Protein AF-A0A3N5PWN9-F1 (afdb_monomer_lite)

Radius of gyration: 13.36 Å; chains: 1; bounding box: 28×32×38 Å

Sequence (88 aa):
MESATLHGTGCVKCGERDLGCLPYRVEVASGGHASVVKFDERPPANDGETLHLTLEDGRMLDCQVLDASPYCAVVGEGPYFDRRMAPR

Foldseek 3Di:
DDQPWDWDWWWKAQVPRTQGIWTWTWGQPPPRDWIKIATPDAGPDAQQTWMWTQDPVRWTFTWGHHHSHSITTGPDTDPPPPPVPPPD

Structure (mmCIF, N/CA/C/O backbone):
data_AF-A0A3N5PWN9-F1
#
_entry.id   AF-A0A3N5PWN9-F1
#
loop_
_atom_site.group_PDB
_atom_site.id
_atom_site.type_symbol
_atom_site.label_atom_id
_atom_site.label_alt_id
_atom_site.label_comp_id
_atom_site.label_asym_id
_atom_site.label_entity_id
_atom_site.label_seq_id
_atom_site.pdbx_PDB_ins_code
_atom_site.Cartn_x
_atom_site.Cartn_y
_atom_site.Cartn_z
_atom_site.occupancy
_atom_site.B_iso_or_equiv
_atom_site.auth_seq_id
_atom_site.auth_comp_id
_atom_site.auth_asym_id
_atom_site.auth_atom_id
_atom_site.pdbx_PDB_model_num
ATOM 1 N N . MET A 1 1 ? -10.285 -20.823 -11.001 1.00 41.06 1 MET A N 1
ATOM 2 C CA . MET A 1 1 ? -9.397 -20.459 -9.880 1.00 41.06 1 MET A CA 1
ATOM 3 C C . MET A 1 1 ? -9.636 -18.990 -9.632 1.00 41.06 1 MET A C 1
ATOM 5 O O . MET A 1 1 ? -9.246 -18.183 -10.462 1.00 41.06 1 MET A O 1
ATOM 9 N N . GLU A 1 2 ? -10.424 -18.673 -8.609 1.00 42.66 2 GLU A N 1
ATOM 10 C CA . GLU A 1 2 ? -10.757 -17.294 -8.255 1.00 42.66 2 GLU A CA 1
ATOM 11 C C . GLU A 1 2 ? -9.491 -16.613 -7.745 1.00 42.66 2 GLU A C 1
ATOM 13 O O . GLU A 1 2 ? -8.967 -16.955 -6.686 1.00 42.66 2 GLU A O 1
ATOM 18 N N . SER A 1 3 ? -8.957 -15.689 -8.540 1.00 49.97 3 SER A N 1
ATOM 19 C CA . SER A 1 3 ? -8.002 -14.704 -8.054 1.00 49.97 3 SER A CA 1
ATOM 20 C C . SER A 1 3 ? -8.712 -13.943 -6.939 1.00 49.97 3 SER A C 1
ATOM 22 O O . SER A 1 3 ? -9.648 -13.195 -7.210 1.00 49.97 3 SER A O 1
ATOM 24 N N . ALA A 1 4 ? -8.353 -14.214 -5.686 1.00 57.00 4 ALA A N 1
ATOM 25 C CA . ALA A 1 4 ? -8.965 -13.573 -4.534 1.00 57.00 4 ALA A CA 1
ATOM 26 C C . ALA A 1 4 ? -8.535 -12.100 -4.510 1.00 57.00 4 ALA A C 1
ATOM 28 O O . ALA A 1 4 ? -7.511 -11.745 -3.932 1.00 57.00 4 ALA A O 1
ATOM 29 N N . THR A 1 5 ? -9.287 -11.250 -5.205 1.00 65.56 5 THR A N 1
ATOM 30 C CA . THR A 1 5 ? -9.065 -9.806 -5.223 1.00 65.56 5 THR A CA 1
ATOM 31 C C . THR A 1 5 ? -9.500 -9.245 -3.876 1.00 65.56 5 THR A C 1
ATOM 33 O O . THR A 1 5 ? -10.698 -9.130 -3.593 1.00 65.56 5 THR A O 1
ATOM 36 N N . LEU A 1 6 ? -8.534 -8.918 -3.020 1.00 77.50 6 LEU A N 1
ATOM 37 C CA . LEU A 1 6 ? -8.815 -8.356 -1.705 1.00 77.50 6 LEU A CA 1
ATOM 38 C C . LEU A 1 6 ? -9.068 -6.858 -1.877 1.00 77.50 6 LEU A C 1
ATOM 40 O O . LEU A 1 6 ? -8.220 -6.134 -2.384 1.00 77.50 6 LEU A O 1
ATOM 44 N N . HIS A 1 7 ? -10.256 -6.393 -1.518 1.00 85.38 7 HIS A N 1
ATOM 45 C CA . HIS A 1 7 ? -10.647 -4.993 -1.645 1.00 85.38 7 HIS A CA 1
ATOM 46 C C . HIS A 1 7 ? -11.321 -4.535 -0.360 1.00 85.38 7 HIS A C 1
ATOM 48 O O . HIS A 1 7 ? -11.956 -5.337 0.322 1.00 85.38 7 HIS A O 1
ATOM 54 N N . GLY A 1 8 ? -11.180 -3.257 -0.039 1.00 87.25 8 GLY A N 1
ATOM 55 C CA . GLY A 1 8 ? -11.747 -2.683 1.174 1.00 87.25 8 GLY A CA 1
ATOM 56 C C . GLY A 1 8 ? -11.257 -1.264 1.390 1.00 87.25 8 GLY A C 1
ATOM 57 O O . GLY A 1 8 ? -10.721 -0.642 0.470 1.00 87.25 8 GLY A O 1
ATOM 58 N N . THR A 1 9 ? -11.413 -0.771 2.611 1.00 89.69 9 THR A N 1
ATOM 59 C CA . THR A 1 9 ? -10.913 0.549 3.013 1.00 89.69 9 THR A CA 1
ATOM 60 C C . THR A 1 9 ? -9.890 0.369 4.119 1.00 89.69 9 THR A C 1
ATOM 62 O O . THR A 1 9 ? -10.186 -0.242 5.139 1.00 89.69 9 THR A O 1
ATOM 65 N N . GLY A 1 10 ? -8.674 0.868 3.924 1.00 88.25 10 GLY A N 1
ATOM 66 C CA . GLY A 1 10 ? -7.581 0.671 4.871 1.00 88.25 10 GLY A CA 1
ATOM 67 C C . GLY A 1 10 ? -6.897 1.979 5.221 1.00 88.25 10 GLY A C 1
ATOM 68 O O . GLY A 1 10 ? -6.881 2.912 4.421 1.00 88.25 10 GLY A O 1
ATOM 69 N N . CYS A 1 11 ? -6.337 2.059 6.424 1.00 89.56 11 CYS A N 1
ATOM 70 C CA . CYS A 1 11 ? -5.557 3.225 6.829 1.00 89.56 11 CYS A CA 1
ATOM 71 C C . CYS A 1 11 ? -4.209 3.198 6.115 1.00 89.56 11 CYS A C 1
ATOM 73 O O . CYS A 1 11 ? -3.488 2.205 6.211 1.00 89.56 11 CYS A O 1
ATOM 75 N N . VAL A 1 12 ? -3.850 4.282 5.436 1.00 88.81 12 VAL A N 1
ATOM 76 C CA . VAL A 1 12 ? -2.579 4.403 4.724 1.00 88.81 12 VAL A CA 1
ATOM 77 C C . VAL A 1 12 ? -1.685 5.395 5.449 1.00 88.81 12 VAL A C 1
ATOM 79 O O . VAL A 1 12 ? -2.098 6.506 5.779 1.00 88.81 12 VAL A O 1
ATOM 82 N N . LYS A 1 13 ? -0.434 5.005 5.677 1.00 89.56 13 LYS A N 1
ATOM 83 C CA . LYS A 1 13 ? 0.595 5.861 6.273 1.00 89.56 13 LYS A CA 1
ATOM 84 C C . LYS A 1 13 ? 1.841 5.879 5.406 1.00 89.56 13 LYS A C 1
ATOM 86 O O . LYS A 1 13 ? 2.246 4.845 4.897 1.00 89.56 13 LYS A O 1
ATOM 91 N N . CYS A 1 14 ? 2.477 7.033 5.274 1.00 86.88 14 CYS A N 1
ATOM 92 C CA . CYS A 1 14 ? 3.775 7.184 4.621 1.00 86.88 14 CYS A CA 1
ATOM 93 C C . CYS A 1 14 ? 4.793 7.590 5.690 1.00 86.88 14 CYS A C 1
ATOM 95 O O . CYS A 1 14 ? 4.854 8.758 6.083 1.00 86.88 14 CYS A O 1
ATOM 97 N N . GLY A 1 15 ? 5.519 6.615 6.245 1.00 83.00 15 GLY A N 1
ATOM 98 C CA . GLY A 1 15 ? 6.342 6.825 7.440 1.00 83.00 15 GLY A CA 1
ATOM 99 C C . GLY A 1 15 ? 5.511 7.337 8.626 1.00 83.00 15 GLY A C 1
ATOM 100 O O . GLY A 1 15 ? 4.600 6.659 9.096 1.00 83.00 15 GLY A O 1
ATOM 101 N N . GLU A 1 16 ? 5.811 8.548 9.104 1.00 81.75 16 GLU A N 1
ATOM 102 C CA . GLU A 1 16 ? 5.080 9.212 10.199 1.00 81.75 16 GLU A CA 1
ATOM 103 C C . GLU A 1 16 ? 3.816 9.952 9.729 1.00 81.75 16 GLU A C 1
ATOM 105 O O . GLU A 1 16 ? 3.003 10.380 10.552 1.00 81.75 16 GLU A O 1
ATOM 110 N N . ARG A 1 17 ? 3.635 10.122 8.413 1.00 85.38 17 ARG A N 1
ATOM 111 C CA . ARG A 1 17 ? 2.511 10.875 7.858 1.00 85.38 17 ARG A CA 1
ATOM 112 C C . ARG A 1 17 ? 1.297 9.975 7.683 1.00 85.38 17 ARG A C 1
ATOM 114 O O . ARG A 1 17 ? 1.321 9.042 6.885 1.00 85.38 17 ARG A O 1
ATOM 121 N N . ASP A 1 18 ? 0.223 10.294 8.391 1.00 86.38 18 ASP A N 1
ATOM 122 C CA . ASP A 1 18 ? -1.069 9.643 8.199 1.00 86.38 18 ASP A CA 1
ATOM 123 C C . ASP A 1 18 ? -1.763 10.218 6.957 1.00 86.38 18 ASP A C 1
ATOM 125 O O . ASP A 1 18 ? -1.917 11.435 6.837 1.00 86.38 18 ASP A O 1
ATOM 129 N N . LEU A 1 19 ? -2.114 9.349 6.006 1.00 84.69 19 LEU A N 1
ATOM 130 C CA . LEU A 1 19 ? -2.833 9.716 4.782 1.00 84.69 19 LEU A CA 1
ATOM 131 C C . LEU A 1 19 ? -4.343 9.461 4.908 1.00 84.69 19 LEU A C 1
ATOM 133 O O . LEU A 1 19 ? -5.089 9.744 3.974 1.00 84.69 19 LEU A O 1
ATOM 137 N N . GLY A 1 20 ? -4.798 8.947 6.054 1.00 86.81 20 GLY A N 1
ATOM 138 C CA . GLY A 1 20 ? -6.183 8.583 6.304 1.00 86.81 20 GLY A CA 1
ATOM 139 C C . GLY A 1 20 ? -6.580 7.213 5.753 1.00 86.81 20 GLY A C 1
ATOM 140 O O . GLY A 1 20 ? -5.752 6.381 5.377 1.00 86.81 20 GLY A O 1
ATOM 141 N N . CYS A 1 21 ? -7.888 6.965 5.750 1.00 89.00 21 CYS A N 1
ATOM 142 C CA . CYS A 1 21 ? -8.482 5.726 5.267 1.00 89.00 21 CYS A CA 1
ATOM 143 C C . CYS A 1 21 ? -8.759 5.828 3.767 1.00 89.00 21 CYS A C 1
ATOM 145 O O . CYS A 1 21 ? -9.649 6.577 3.366 1.00 89.00 21 CYS A O 1
ATOM 147 N N . LEU A 1 22 ? -8.034 5.056 2.959 1.00 87.31 22 LEU A N 1
ATOM 148 C CA . LEU A 1 22 ? -8.199 5.033 1.511 1.00 87.31 22 LEU A CA 1
ATOM 149 C C . LEU A 1 22 ? -8.776 3.687 1.049 1.00 87.31 22 LEU A C 1
ATOM 151 O O . LEU A 1 22 ? -8.354 2.628 1.532 1.00 87.31 22 LEU A O 1
ATOM 155 N N . PRO A 1 23 ? -9.731 3.700 0.105 1.00 89.31 23 PRO A N 1
ATOM 156 C CA . PRO A 1 23 ? -10.179 2.486 -0.555 1.00 89.31 23 PRO A CA 1
ATOM 157 C C . PRO A 1 23 ? -9.042 1.899 -1.399 1.00 89.31 23 PRO A C 1
ATOM 159 O O . PRO A 1 23 ? -8.363 2.604 -2.153 1.00 89.31 23 PRO A O 1
ATOM 162 N N . TYR A 1 24 ? -8.842 0.592 -1.271 1.00 87.50 24 TYR A N 1
ATOM 163 C CA . TYR A 1 24 ? -7.755 -0.136 -1.912 1.00 87.50 24 TYR A CA 1
ATOM 164 C C . TYR A 1 24 ? -8.253 -1.424 -2.575 1.00 87.50 24 TYR A C 1
ATOM 166 O O . TYR A 1 24 ? -9.282 -2.007 -2.215 1.00 87.50 24 TYR A O 1
ATOM 174 N N . ARG A 1 25 ? -7.482 -1.884 -3.558 1.00 88.12 25 ARG A N 1
ATOM 175 C CA . ARG A 1 25 ? -7.664 -3.152 -4.261 1.00 88.12 25 ARG A CA 1
ATOM 176 C C . ARG A 1 25 ? -6.320 -3.846 -4.405 1.00 88.12 25 ARG A C 1
ATOM 178 O O . ARG A 1 25 ? -5.466 -3.383 -5.150 1.00 88.12 25 ARG A O 1
ATOM 185 N N . VAL A 1 26 ? -6.139 -4.949 -3.696 1.00 83.94 26 VAL A N 1
ATOM 186 C CA . VAL A 1 26 ? -4.989 -5.836 -3.842 1.00 83.94 26 VAL A CA 1
ATOM 187 C C . VAL A 1 26 ? -5.279 -6.820 -4.965 1.00 83.94 26 VAL A C 1
ATOM 189 O O . VAL A 1 26 ? -6.203 -7.635 -4.891 1.00 83.94 26 VAL A O 1
ATOM 192 N N . GLU A 1 27 ? -4.470 -6.745 -6.008 1.00 82.06 27 GLU A N 1
ATOM 193 C CA . GLU A 1 27 ? -4.455 -7.698 -7.104 1.00 82.06 27 GLU A CA 1
ATOM 194 C C . GLU A 1 27 ? -3.271 -8.640 -6.882 1.00 82.06 27 GLU A C 1
ATOM 196 O O . GLU A 1 27 ? -2.107 -8.251 -6.987 1.00 82.06 27 GLU A O 1
ATOM 201 N N . VAL A 1 28 ? -3.571 -9.890 -6.528 1.00 71.31 28 VAL A N 1
ATOM 202 C CA . VAL A 1 28 ? -2.561 -10.939 -6.364 1.00 71.31 28 VAL A CA 1
ATOM 203 C C . VAL A 1 28 ? -2.348 -11.597 -7.722 1.00 71.31 28 VAL A C 1
ATOM 205 O O . VAL A 1 28 ? -3.273 -12.208 -8.268 1.00 71.31 28 VAL A O 1
ATOM 208 N N . ALA A 1 29 ? -1.144 -11.485 -8.286 1.00 60.72 29 ALA A N 1
ATOM 209 C CA . ALA A 1 29 ? -0.817 -12.168 -9.529 1.00 60.72 29 ALA A CA 1
ATOM 210 C C . ALA A 1 29 ? -0.925 -13.688 -9.322 1.00 60.72 29 ALA A C 1
ATOM 212 O O . ALA A 1 29 ? -0.338 -14.257 -8.394 1.00 60.72 29 ALA A O 1
ATOM 213 N N . SER A 1 30 ? -1.690 -14.350 -10.193 1.00 51.28 30 SER A N 1
ATOM 214 C CA . SER A 1 30 ? -1.873 -15.801 -10.194 1.00 51.28 30 SER A CA 1
ATOM 215 C C . SER A 1 30 ? -0.509 -16.487 -10.322 1.00 51.28 30 SER A C 1
ATOM 217 O O . SER A 1 30 ? 0.087 -16.508 -11.394 1.00 51.28 30 SER A O 1
ATOM 219 N N . GLY A 1 31 ? 0.014 -16.995 -9.206 1.00 54.16 31 GLY A N 1
ATOM 220 C CA . GLY A 1 31 ? 1.383 -17.506 -9.110 1.00 54.16 31 GLY A CA 1
ATOM 221 C C . GLY A 1 31 ? 2.077 -17.206 -7.781 1.00 54.16 31 GLY A C 1
ATOM 222 O O . GLY A 1 31 ? 3.099 -17.815 -7.508 1.00 54.16 31 GLY A O 1
ATOM 223 N N . GLY A 1 32 ? 1.526 -16.323 -6.936 1.00 52.09 32 GLY A N 1
ATOM 224 C CA . GLY A 1 32 ? 1.986 -16.142 -5.547 1.00 52.09 32 GLY A CA 1
ATOM 225 C C . GLY A 1 32 ? 3.280 -15.339 -5.380 1.00 52.09 32 GLY A C 1
ATOM 226 O O . GLY A 1 32 ? 3.860 -15.350 -4.301 1.00 52.09 32 GLY A O 1
ATOM 227 N N . HIS A 1 33 ? 3.741 -14.656 -6.433 1.00 53.19 33 HIS A N 1
ATOM 228 C CA . HIS A 1 33 ? 5.034 -13.963 -6.433 1.00 53.19 33 HIS A CA 1
ATOM 229 C C . HIS A 1 33 ? 4.951 -12.432 -6.452 1.00 53.19 33 HIS A C 1
ATOM 231 O O . HIS A 1 33 ? 5.947 -11.787 -6.143 1.00 53.19 33 HIS A O 1
ATOM 237 N N . ALA A 1 34 ? 3.807 -11.838 -6.804 1.00 59.97 34 ALA A N 1
ATOM 238 C CA . ALA A 1 34 ? 3.661 -10.385 -6.833 1.00 59.97 34 ALA A CA 1
ATOM 239 C C . ALA A 1 34 ? 2.223 -9.972 -6.513 1.00 59.97 34 ALA A C 1
ATOM 241 O O . ALA A 1 34 ? 1.292 -10.324 -7.240 1.00 59.97 34 ALA A O 1
ATOM 242 N N . SER A 1 35 ? 2.062 -9.206 -5.440 1.00 78.62 35 SER A N 1
ATOM 243 C CA . SER A 1 35 ? 0.819 -8.517 -5.108 1.00 78.62 35 SER A CA 1
ATOM 244 C C . SER A 1 35 ? 1.001 -7.038 -5.444 1.00 78.62 35 SER A C 1
ATOM 246 O O . SER A 1 35 ? 2.024 -6.441 -5.106 1.00 78.62 35 SER A O 1
ATOM 248 N N . VAL A 1 36 ? 0.039 -6.435 -6.134 1.00 83.69 36 VAL A N 1
ATOM 249 C CA . VAL A 1 36 ? 0.004 -4.982 -6.357 1.00 83.69 36 VAL A CA 1
ATOM 250 C C . VAL A 1 36 ? -1.224 -4.410 -5.676 1.00 83.69 36 VAL A C 1
ATOM 252 O O . VAL A 1 36 ? -2.278 -5.041 -5.660 1.00 83.69 36 VAL A O 1
ATOM 255 N N . VAL A 1 37 ? -1.096 -3.222 -5.098 1.00 86.44 37 VAL A N 1
ATOM 256 C CA . VAL A 1 37 ? -2.217 -2.489 -4.514 1.00 86.44 37 VAL A CA 1
ATOM 257 C C . VAL A 1 37 ? -2.553 -1.320 -5.410 1.00 86.44 37 VAL A C 1
ATOM 259 O O . VAL A 1 37 ? -1.712 -0.470 -5.691 1.00 86.44 37 VAL A O 1
ATOM 262 N N . LYS A 1 38 ? -3.805 -1.266 -5.831 1.00 88.56 38 LYS A N 1
ATOM 263 C CA . LYS A 1 38 ? -4.396 -0.125 -6.502 1.00 88.56 38 LYS A CA 1
ATOM 264 C C . LYS A 1 38 ? -5.208 0.681 -5.498 1.00 88.56 38 LYS A C 1
ATOM 266 O O . LYS A 1 38 ? -6.155 0.154 -4.915 1.00 88.56 38 LYS A O 1
ATOM 271 N N . PHE A 1 39 ? -4.875 1.951 -5.337 1.00 86.31 39 PHE A N 1
ATOM 272 C CA . PHE A 1 39 ? -5.708 2.904 -4.607 1.00 86.31 39 PHE A CA 1
ATOM 273 C C . PHE A 1 39 ? -6.711 3.570 -5.559 1.00 86.31 39 PHE A C 1
ATOM 275 O O . PHE A 1 39 ? -6.466 3.646 -6.766 1.00 86.31 39 PHE A O 1
ATOM 282 N N . ASP A 1 40 ? -7.867 3.999 -5.048 1.00 83.44 40 ASP A N 1
ATOM 283 C CA . ASP A 1 40 ? -8.857 4.720 -5.871 1.00 83.44 40 ASP A CA 1
ATOM 284 C C . ASP A 1 40 ? -8.331 6.102 -6.284 1.00 83.44 40 ASP A C 1
ATOM 286 O O . ASP A 1 40 ? -8.406 6.497 -7.448 1.00 83.44 40 ASP A O 1
ATOM 290 N N . GLU A 1 41 ? -7.688 6.782 -5.335 1.00 78.44 41 GLU A N 1
ATOM 291 C CA . GLU A 1 41 ? -6.986 8.040 -5.540 1.00 78.44 41 GLU A CA 1
ATOM 292 C C . GLU A 1 41 ? -5.475 7.869 -5.389 1.00 78.44 41 GLU A C 1
ATOM 294 O O . GLU A 1 41 ? -4.986 6.960 -4.715 1.00 78.44 41 GLU A O 1
ATOM 299 N N . ARG A 1 42 ? -4.714 8.762 -6.031 1.00 77.00 42 ARG A N 1
ATOM 300 C CA . ARG A 1 42 ? -3.260 8.782 -5.883 1.00 77.00 42 ARG A CA 1
ATOM 301 C C . ARG A 1 42 ? -2.930 9.110 -4.421 1.00 77.00 42 ARG A C 1
ATOM 303 O O . ARG A 1 42 ? -3.243 10.223 -3.992 1.00 77.00 42 ARG A O 1
ATOM 310 N N . PRO A 1 43 ? -2.253 8.215 -3.681 1.00 76.94 43 PRO A N 1
ATOM 311 C CA . PRO A 1 43 ? -1.803 8.555 -2.345 1.00 76.94 43 PRO A CA 1
ATOM 312 C C . PRO A 1 43 ? -0.818 9.727 -2.448 1.00 76.94 43 PRO A C 1
ATOM 314 O O . PRO A 1 43 ? 0.015 9.748 -3.362 1.00 76.94 43 PRO A O 1
ATOM 317 N N . PRO A 1 44 ? -0.883 10.720 -1.548 1.00 77.31 44 PRO A N 1
ATOM 318 C CA . PRO A 1 44 ? 0.119 11.774 -1.487 1.00 77.31 44 PRO A CA 1
ATOM 319 C C . PRO A 1 44 ? 1.439 11.159 -1.005 1.00 77.31 44 PRO A C 1
ATOM 321 O O . PRO A 1 44 ? 1.739 11.167 0.184 1.00 77.31 44 PRO A O 1
ATOM 324 N N . ALA A 1 45 ? 2.209 10.586 -1.921 1.00 80.69 45 ALA A N 1
ATOM 325 C CA . ALA A 1 45 ? 3.534 10.014 -1.719 1.00 80.69 45 ALA A CA 1
ATOM 326 C C . ALA A 1 45 ? 4.341 10.129 -3.019 1.00 80.69 45 ALA A C 1
ATOM 328 O O . ALA A 1 45 ? 3.776 10.223 -4.116 1.00 80.69 45 ALA A O 1
ATOM 329 N N . ASN A 1 46 ? 5.657 10.191 -2.872 1.00 82.56 46 ASN A N 1
ATOM 330 C CA . ASN A 1 46 ? 6.614 10.287 -3.962 1.00 82.56 46 ASN A CA 1
ATOM 331 C C . ASN A 1 46 ? 7.016 8.898 -4.460 1.00 82.56 46 ASN A C 1
ATOM 333 O O . ASN A 1 46 ? 6.845 7.882 -3.784 1.00 82.56 46 ASN A O 1
ATOM 337 N N . ASP A 1 47 ? 7.581 8.877 -5.656 1.00 83.25 47 ASP A N 1
ATOM 338 C CA . ASP A 1 47 ? 8.067 7.675 -6.318 1.00 83.25 47 ASP A CA 1
ATOM 339 C C . ASP A 1 47 ? 9.166 7.018 -5.462 1.00 83.25 47 ASP A C 1
ATOM 341 O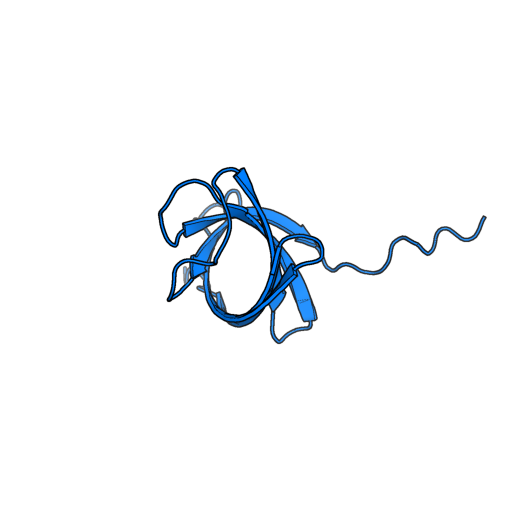 O . ASP A 1 47 ? 10.114 7.671 -5.019 1.00 83.25 47 ASP A O 1
ATOM 345 N N . GLY A 1 48 ? 9.021 5.722 -5.192 1.00 82.75 48 GLY A N 1
ATOM 346 C CA . GLY A 1 48 ? 9.912 4.957 -4.323 1.00 82.75 48 GLY A CA 1
ATOM 347 C C . GLY A 1 48 ? 9.598 5.032 -2.824 1.00 82.75 48 GLY A C 1
ATOM 348 O O . GLY A 1 48 ? 10.207 4.274 -2.064 1.00 82.75 48 GLY A O 1
ATOM 349 N N . GLU A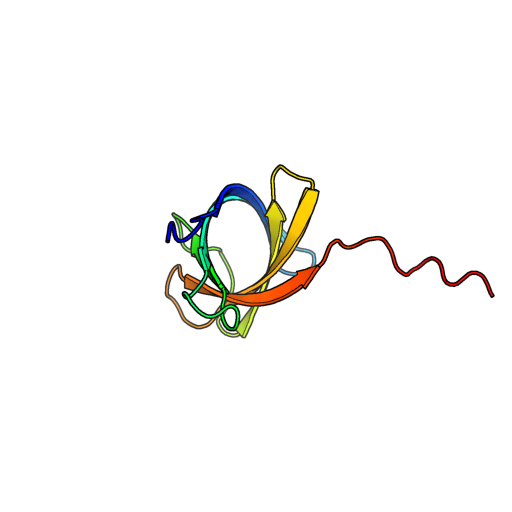 1 49 ? 8.655 5.876 -2.381 1.00 86.81 49 GLU A N 1
ATOM 350 C CA . GLU A 1 49 ? 8.215 5.876 -0.980 1.00 86.81 49 GLU A CA 1
ATOM 351 C C . GLU A 1 49 ? 7.440 4.601 -0.629 1.00 86.81 49 GLU A C 1
ATOM 353 O O . GLU A 1 49 ? 6.735 4.019 -1.456 1.00 86.81 49 GLU A O 1
ATOM 358 N N . THR A 1 50 ? 7.564 4.180 0.629 1.00 87.88 50 THR A N 1
ATOM 359 C CA . THR A 1 50 ? 6.849 3.022 1.166 1.00 87.88 50 THR A CA 1
ATOM 360 C C . THR A 1 50 ? 5.621 3.484 1.938 1.00 87.88 50 THR A C 1
ATOM 362 O O . THR A 1 50 ? 5.714 4.205 2.933 1.00 87.88 50 THR A O 1
ATOM 365 N N . LEU A 1 51 ? 4.463 3.031 1.478 1.00 88.19 51 LEU A N 1
ATOM 366 C CA . LEU A 1 51 ? 3.165 3.202 2.101 1.00 88.19 51 LEU A CA 1
ATOM 367 C C . LEU A 1 51 ? 2.835 1.980 2.953 1.00 88.19 51 LEU A C 1
ATOM 369 O O . LEU A 1 51 ? 2.801 0.857 2.463 1.00 88.19 51 LEU A O 1
ATOM 373 N N . HIS A 1 52 ? 2.524 2.206 4.217 1.00 90.00 52 HIS A N 1
ATOM 374 C CA . HIS A 1 52 ? 1.998 1.200 5.121 1.00 90.00 52 HIS A CA 1
ATOM 375 C C . HIS A 1 52 ? 0.470 1.217 5.046 1.00 90.00 52 HIS A C 1
ATOM 377 O O . HIS A 1 52 ? -0.168 2.145 5.546 1.00 90.00 52 HIS A O 1
ATOM 383 N N . LEU A 1 53 ? -0.115 0.199 4.422 1.00 88.00 53 LEU A N 1
ATOM 384 C CA . LEU A 1 53 ? -1.559 -0.004 4.348 1.00 88.00 53 LEU A CA 1
ATOM 385 C C . LEU A 1 53 ? -1.998 -0.969 5.453 1.00 88.00 53 LEU A C 1
ATOM 387 O O . LEU A 1 53 ? -1.653 -2.147 5.424 1.00 88.00 53 LEU A O 1
ATOM 391 N N . THR A 1 54 ? -2.795 -0.498 6.404 1.00 88.50 54 THR A N 1
ATOM 392 C CA . THR A 1 54 ? -3.469 -1.343 7.395 1.00 88.50 54 THR A CA 1
ATOM 393 C C . THR A 1 54 ? -4.840 -1.762 6.866 1.00 88.50 54 THR A C 1
ATOM 395 O O . THR A 1 54 ? -5.713 -0.922 6.655 1.00 88.50 54 THR A O 1
ATOM 398 N N . LEU A 1 55 ? -5.030 -3.064 6.661 1.00 85.31 55 LEU A N 1
ATOM 399 C CA . LEU A 1 55 ? -6.294 -3.672 6.247 1.00 85.31 55 LEU A CA 1
ATOM 400 C C . LEU A 1 55 ? -7.299 -3.694 7.411 1.00 85.31 55 LEU A C 1
ATOM 402 O O . LEU A 1 55 ? -6.915 -3.661 8.578 1.00 85.31 55 LEU A O 1
ATOM 406 N N . GLU A 1 56 ? -8.587 -3.846 7.098 1.00 82.88 56 GLU A N 1
ATOM 407 C CA . GLU A 1 56 ? -9.680 -3.918 8.090 1.00 82.88 56 GLU A CA 1
ATOM 408 C C . GLU A 1 56 ? -9.537 -5.103 9.060 1.00 82.88 56 GLU A C 1
ATOM 410 O O . GLU A 1 56 ? -9.967 -5.040 10.206 1.00 82.88 56 GLU A O 1
ATOM 415 N N . ASP A 1 57 ? -8.866 -6.163 8.612 1.00 77.62 57 ASP A N 1
ATOM 416 C CA . ASP A 1 57 ? -8.528 -7.358 9.395 1.00 77.62 57 ASP A CA 1
ATOM 417 C C . ASP A 1 57 ? -7.332 -7.133 10.354 1.00 77.62 57 ASP A C 1
ATOM 419 O O . ASP A 1 57 ? -6.913 -8.036 11.070 1.00 77.62 57 ASP A O 1
ATOM 423 N N . GLY A 1 58 ? -6.733 -5.934 10.356 1.00 78.19 58 GLY A N 1
ATOM 424 C CA . GLY A 1 58 ? -5.579 -5.571 11.190 1.00 78.19 58 GLY A CA 1
ATOM 425 C C . GLY A 1 58 ? -4.214 -5.976 10.619 1.00 78.19 58 GLY A C 1
ATOM 426 O O . GLY A 1 58 ? -3.176 -5.652 11.196 1.00 78.19 58 GLY A O 1
ATOM 427 N N . ARG A 1 59 ? -4.187 -6.657 9.470 1.00 81.31 59 ARG A N 1
ATOM 428 C CA . ARG A 1 59 ? -2.957 -6.941 8.712 1.00 81.31 59 ARG A CA 1
ATOM 429 C C . ARG A 1 59 ? -2.362 -5.657 8.130 1.00 81.31 59 ARG A C 1
ATOM 431 O O . ARG A 1 59 ? -3.107 -4.762 7.745 1.00 81.31 59 ARG A O 1
ATOM 438 N N . MET A 1 60 ? -1.035 -5.581 8.022 1.00 84.81 60 MET A N 1
ATOM 439 C CA . MET A 1 60 ? -0.342 -4.467 7.370 1.00 84.81 60 MET A CA 1
ATOM 440 C C . MET A 1 60 ? 0.370 -4.934 6.098 1.00 84.81 60 MET A C 1
ATOM 442 O O . MET A 1 60 ? 0.958 -6.014 6.050 1.00 84.81 60 MET A O 1
ATOM 446 N N . LEU A 1 61 ? 0.301 -4.108 5.061 1.00 85.00 61 LEU A N 1
ATOM 447 C CA . LEU A 1 61 ? 0.990 -4.300 3.794 1.00 85.00 61 LEU A CA 1
ATOM 448 C C . LEU A 1 61 ? 1.934 -3.126 3.561 1.00 85.00 61 LEU A C 1
ATOM 450 O O . LEU A 1 61 ? 1.513 -1.969 3.597 1.00 85.00 61 LEU A O 1
ATOM 454 N N . ASP A 1 62 ? 3.193 -3.431 3.282 1.00 87.94 62 ASP A N 1
ATOM 455 C CA . ASP A 1 62 ? 4.185 -2.459 2.848 1.00 87.94 62 ASP A CA 1
ATOM 456 C C . ASP A 1 62 ? 4.123 -2.356 1.326 1.00 87.94 62 ASP A C 1
ATOM 458 O O . ASP A 1 62 ? 4.472 -3.288 0.598 1.00 87.94 62 ASP A O 1
ATOM 462 N N . CYS A 1 63 ? 3.641 -1.217 0.846 1.00 86.94 63 CYS A N 1
ATOM 463 C CA . CYS A 1 63 ? 3.394 -0.940 -0.558 1.00 86.94 63 CYS A CA 1
ATOM 464 C C . CYS A 1 63 ? 4.367 0.140 -1.034 1.00 86.94 63 CYS A C 1
ATOM 466 O O . CYS A 1 63 ? 4.266 1.286 -0.617 1.00 86.94 63 CYS A O 1
ATOM 468 N N . GLN A 1 64 ? 5.301 -0.189 -1.918 1.00 88.25 64 GLN A N 1
ATOM 469 C CA . GLN A 1 64 ? 6.185 0.797 -2.525 1.00 88.25 64 GLN A CA 1
ATOM 470 C C . GLN A 1 64 ? 5.512 1.463 -3.727 1.00 88.25 64 GLN A C 1
ATOM 472 O O . GLN A 1 64 ? 5.009 0.788 -4.632 1.00 88.25 64 GLN A O 1
AT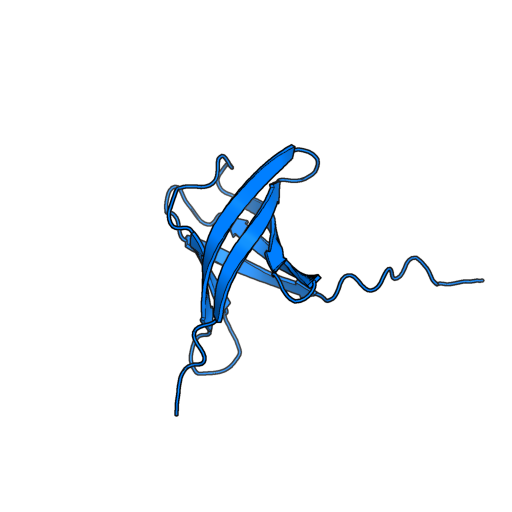OM 477 N N . VAL A 1 65 ? 5.521 2.793 -3.746 1.00 87.12 65 VAL A N 1
ATOM 478 C CA . VAL A 1 65 ? 5.051 3.592 -4.880 1.00 87.12 65 VAL A CA 1
ATOM 479 C C . VAL A 1 65 ? 6.022 3.389 -6.038 1.00 87.12 65 VAL A C 1
ATOM 481 O O . VAL A 1 65 ? 7.205 3.698 -5.921 1.00 87.12 65 VAL A O 1
ATOM 484 N N . LEU A 1 66 ? 5.538 2.838 -7.150 1.00 80.44 66 LEU A N 1
ATOM 485 C CA . LEU A 1 66 ? 6.383 2.564 -8.314 1.00 80.44 66 LEU A CA 1
ATOM 486 C C . LEU A 1 66 ? 6.596 3.805 -9.188 1.00 80.44 66 LEU A C 1
ATOM 488 O O . LEU A 1 66 ? 7.674 3.974 -9.745 1.00 80.44 66 LEU A O 1
ATOM 492 N N . ASP A 1 67 ? 5.556 4.625 -9.337 1.00 78.62 67 ASP A N 1
ATOM 493 C CA . ASP A 1 67 ? 5.505 5.773 -10.248 1.00 78.62 67 ASP A CA 1
ATOM 494 C C . ASP A 1 67 ? 4.334 6.700 -9.844 1.00 78.62 67 ASP A C 1
ATOM 496 O O . ASP A 1 67 ? 3.615 6.423 -8.879 1.00 78.62 67 ASP A O 1
ATOM 500 N N . ALA A 1 68 ? 4.038 7.734 -10.634 1.00 72.44 68 ALA A N 1
ATOM 501 C CA . ALA A 1 68 ? 2.900 8.642 -10.470 1.00 72.44 68 ALA A CA 1
ATOM 502 C C . ALA A 1 68 ? 1.514 7.981 -10.64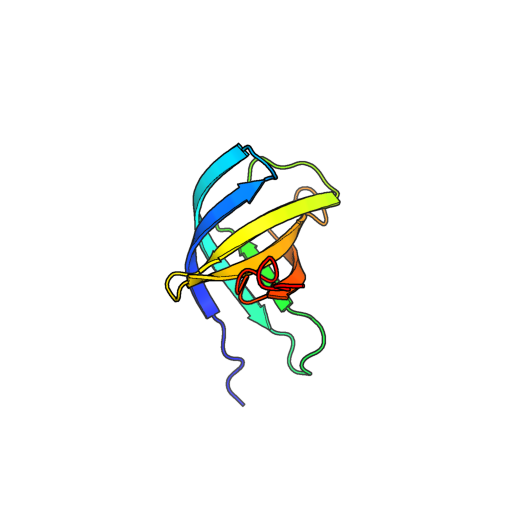9 1.00 72.44 68 ALA A C 1
ATOM 504 O O . ALA A 1 68 ? 0.483 8.662 -10.615 1.00 72.44 68 ALA A O 1
ATOM 505 N N . SER A 1 69 ? 1.478 6.667 -10.854 1.00 79.19 69 SER A N 1
ATOM 506 C CA . SER A 1 69 ? 0.266 5.869 -10.998 1.00 79.19 69 SER A CA 1
ATOM 507 C C . SER A 1 69 ? -0.350 5.509 -9.636 1.00 79.19 69 SER A C 1
ATOM 509 O O . SER A 1 69 ? 0.364 5.381 -8.647 1.00 79.19 69 SER A O 1
ATOM 511 N N . PRO A 1 70 ? -1.667 5.238 -9.559 1.00 82.75 70 PRO A N 1
ATOM 512 C CA . PRO A 1 70 ? -2.321 4.784 -8.324 1.00 82.75 70 PRO A CA 1
ATOM 513 C C . PRO A 1 70 ? -1.973 3.331 -7.939 1.00 82.75 70 PRO A C 1
ATOM 515 O O . PRO A 1 70 ? -2.605 2.754 -7.056 1.00 82.75 70 PRO A O 1
ATOM 518 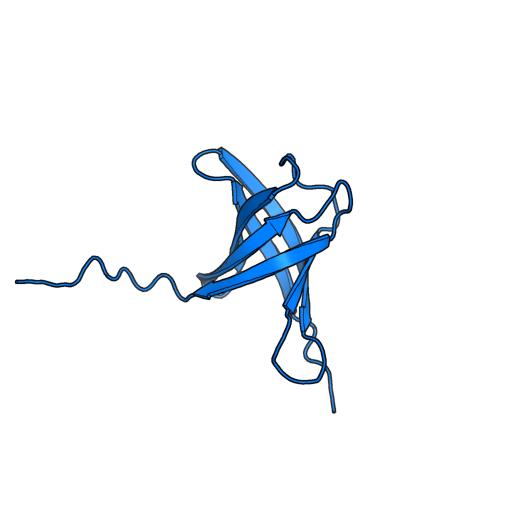N N . TYR A 1 71 ? -1.002 2.720 -8.625 1.00 84.44 71 TYR A N 1
ATOM 519 C CA . TYR A 1 71 ? -0.555 1.351 -8.405 1.00 84.44 71 TYR A CA 1
ATOM 520 C C . TYR A 1 71 ? 0.738 1.355 -7.594 1.00 84.44 71 TYR A C 1
ATOM 522 O O . TYR A 1 71 ? 1.728 1.979 -7.976 1.00 84.44 71 TYR A O 1
ATOM 530 N N . CYS A 1 72 ? 0.732 0.611 -6.498 1.00 86.69 72 CYS A N 1
ATOM 531 C CA . CYS A 1 72 ? 1.880 0.390 -5.633 1.00 86.69 72 CYS A CA 1
ATOM 532 C C . CYS A 1 72 ? 2.235 -1.100 -5.643 1.00 86.69 72 CYS A C 1
ATOM 534 O O . CYS A 1 72 ? 1.348 -1.957 -5.627 1.00 86.69 72 CYS A O 1
ATOM 536 N N . ALA A 1 73 ? 3.523 -1.428 -5.663 1.00 85.94 73 ALA A N 1
ATOM 537 C CA . ALA A 1 73 ? 3.971 -2.807 -5.504 1.00 85.94 73 ALA A CA 1
ATOM 538 C C . ALA A 1 73 ? 3.958 -3.183 -4.027 1.00 85.94 73 ALA A C 1
ATOM 540 O O . ALA A 1 73 ? 4.515 -2.456 -3.210 1.00 85.94 73 ALA A O 1
ATOM 541 N N . VAL A 1 74 ? 3.386 -4.329 -3.671 1.00 85.56 74 VAL A N 1
ATOM 542 C CA . VAL A 1 74 ? 3.570 -4.872 -2.324 1.00 85.56 74 VAL A CA 1
ATOM 543 C C . VAL A 1 74 ? 4.992 -5.412 -2.234 1.00 85.56 74 VAL A C 1
ATOM 545 O O . VAL A 1 74 ? 5.349 -6.365 -2.925 1.00 85.56 74 VAL A O 1
ATOM 548 N N . VAL A 1 75 ? 5.809 -4.777 -1.400 1.00 84.56 75 VAL A N 1
ATOM 549 C CA . VAL A 1 75 ? 7.205 -5.164 -1.141 1.00 84.56 75 VAL A CA 1
ATOM 550 C C . VAL A 1 75 ? 7.354 -5.933 0.171 1.00 84.56 75 VAL A C 1
ATOM 552 O O . VAL A 1 75 ? 8.379 -6.577 0.391 1.00 84.56 75 VAL A O 1
ATOM 555 N N . GLY A 1 76 ? 6.328 -5.908 1.024 1.00 76.12 76 GLY A N 1
ATOM 556 C CA . GLY A 1 76 ? 6.270 -6.669 2.265 1.00 76.12 76 GLY A CA 1
ATOM 557 C C . GLY A 1 76 ? 4.831 -6.973 2.668 1.00 76.12 76 GLY A C 1
ATOM 558 O O . GLY A 1 76 ? 3.962 -6.105 2.644 1.00 76.12 76 GLY A O 1
ATOM 559 N N . GLU A 1 77 ? 4.582 -8.222 3.051 1.00 68.50 77 GLU A N 1
ATOM 560 C CA . GLU A 1 77 ? 3.325 -8.655 3.657 1.00 68.50 77 GLU A CA 1
ATOM 561 C C . GLU A 1 77 ? 3.635 -9.065 5.093 1.00 68.50 77 GLU A C 1
ATOM 563 O O . GLU A 1 77 ? 4.359 -10.035 5.330 1.00 68.50 77 GLU A O 1
ATOM 568 N N . GLY A 1 78 ? 3.134 -8.305 6.063 1.00 54.09 78 GLY A N 1
ATOM 569 C CA . GLY A 1 78 ? 3.459 -8.530 7.461 1.00 54.09 78 GLY A CA 1
ATOM 570 C C . GLY A 1 78 ? 2.229 -8.392 8.345 1.00 54.09 78 GLY A C 1
ATOM 571 O O . GLY A 1 78 ? 1.660 -7.305 8.443 1.00 54.09 78 GLY A O 1
ATOM 572 N N . PRO A 1 79 ? 1.839 -9.412 9.127 1.00 45.84 79 PRO A N 1
ATOM 573 C CA . PRO A 1 79 ? 1.331 -9.072 10.438 1.00 45.84 79 PRO A CA 1
ATOM 574 C C . PRO A 1 79 ? 2.511 -8.401 11.143 1.00 45.84 79 PRO A C 1
ATOM 576 O O . PRO A 1 79 ? 3.496 -9.071 11.461 1.00 45.84 79 PRO A O 1
ATOM 579 N N . TYR A 1 80 ? 2.450 -7.093 11.392 1.00 48.09 80 TYR A N 1
ATOM 580 C CA . TYR A 1 80 ? 3.311 -6.486 12.407 1.00 48.09 80 TYR A CA 1
ATOM 581 C C . TYR A 1 80 ? 2.818 -6.990 13.777 1.00 48.09 80 TYR A C 1
ATOM 583 O O . TYR A 1 80 ? 2.342 -6.246 14.626 1.00 48.09 80 TYR A O 1
ATOM 591 N N . PHE A 1 81 ? 2.905 -8.308 13.993 1.00 41.22 81 PHE A N 1
ATOM 592 C CA . PHE A 1 81 ? 3.151 -8.840 15.313 1.00 41.22 81 PHE A CA 1
ATOM 593 C C . PHE A 1 81 ? 4.469 -8.205 15.708 1.00 41.22 81 PHE A C 1
ATOM 595 O O . PHE A 1 81 ? 5.519 -8.540 15.162 1.00 41.22 81 PHE A O 1
ATOM 602 N N . ASP A 1 82 ? 4.363 -7.214 16.578 1.00 40.50 82 ASP A N 1
ATOM 603 C CA . ASP A 1 82 ? 5.443 -6.607 17.320 1.00 40.50 82 ASP A CA 1
ATOM 604 C C . ASP A 1 82 ? 6.530 -7.654 17.638 1.00 40.50 82 ASP A C 1
ATOM 606 O O . ASP A 1 82 ? 6.472 -8.398 18.615 1.00 40.50 82 ASP A O 1
ATOM 610 N N . ARG A 1 83 ? 7.559 -7.737 16.790 1.00 42.91 83 ARG A N 1
ATOM 611 C CA . ARG A 1 83 ? 8.803 -8.442 17.110 1.00 42.91 83 ARG A CA 1
ATOM 612 C C . ARG A 1 83 ? 9.733 -7.523 17.911 1.00 42.91 83 ARG A C 1
ATOM 614 O O . ARG A 1 83 ? 10.948 -7.678 17.859 1.00 42.91 83 ARG A O 1
ATOM 621 N N . ARG A 1 84 ? 9.166 -6.600 18.705 1.00 46.75 84 ARG A N 1
ATOM 622 C CA . ARG A 1 84 ? 9.818 -6.095 19.920 1.00 46.75 84 ARG A CA 1
ATOM 623 C C . ARG A 1 84 ? 9.582 -7.008 21.126 1.00 46.75 84 ARG A C 1
ATOM 625 O O . ARG A 1 84 ? 10.100 -6.714 22.197 1.00 46.75 84 ARG A O 1
ATOM 632 N N . MET A 1 85 ? 8.965 -8.181 20.967 1.00 41.78 85 MET A N 1
ATOM 633 C CA . MET A 1 85 ? 9.181 -9.297 21.894 1.00 41.78 85 MET A CA 1
ATOM 634 C C . MET A 1 85 ? 10.351 -10.189 21.454 1.00 41.78 85 MET A C 1
ATOM 636 O O . MET A 1 85 ? 10.183 -11.351 21.101 1.00 41.78 85 MET A O 1
ATOM 640 N N . ALA A 1 86 ? 11.565 -9.651 21.549 1.00 40.16 86 ALA A N 1
ATOM 641 C CA . ALA A 1 86 ? 12.688 -10.448 22.029 1.00 40.16 86 ALA A CA 1
ATOM 642 C C . ALA A 1 86 ? 12.929 -10.049 23.494 1.00 40.16 86 ALA A C 1
ATOM 644 O O . ALA A 1 86 ? 13.681 -9.106 23.754 1.00 40.16 86 ALA A O 1
ATOM 645 N N . PRO A 1 87 ? 12.275 -10.688 24.482 1.00 48.91 87 PRO A N 1
ATOM 646 C CA . PRO A 1 87 ? 12.773 -10.614 25.837 1.00 48.91 87 PRO A CA 1
ATOM 647 C C . PRO A 1 87 ? 14.017 -11.506 25.939 1.00 48.91 87 PRO A C 1
ATOM 649 O O . PRO A 1 87 ? 13.888 -12.712 26.097 1.00 48.91 87 PRO A O 1
ATOM 652 N N . ARG A 1 88 ? 15.175 -10.834 25.912 1.00 47.31 88 ARG A N 1
ATOM 653 C CA . ARG A 1 88 ? 16.473 -11.218 26.502 1.00 47.31 88 ARG A CA 1
ATOM 654 C C . ARG A 1 88 ? 17.230 -12.402 25.905 1.00 47.31 88 ARG A C 1
ATOM 656 O O . ARG A 1 88 ? 16.744 -13.546 25.978 1.00 47.31 88 ARG A O 1
#

pLDDT: mean 75.23, std 15.91, range [40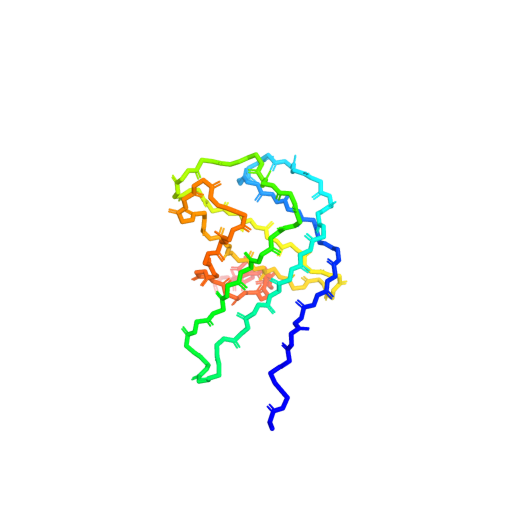.16, 90.0]

Secondary structure (DSSP, 8-state):
-----EEEEEEEEETTEEEEEEEEEEEE-TTSS-EEEEESS--S--TTPEEEEE-TTS-EEEEEE-SSSSEEEEEEEE----TT----